Protein AF-A0A933V8R5-F1 (afdb_monomer)

Radius of gyration: 15.67 Å; Cα contacts (8 Å, |Δi|>4): 135; chains: 1; bounding box: 38×36×42 Å

Secondary structure (DSSP, 8-state):
--------EEEEEEEETTTEEEEE-SB-BTTB---HHHHHHHHHT---BTTBTT------B--TTSHHHHHHIIIIIHHHHHHHHIIIIITSTT-------HHHHHHHHHHHHHHGGG-

Solvent-accessible surface area (backbone atoms only — not comparable to full-atom values): 7195 Å² total; per-residue (Å²): 137,91,88,80,81,39,37,72,49,73,33,74,89,52,39,57,96,75,74,44,55,35,79,38,67,37,58,48,34,62,94,37,65,67,49,64,70,54,54,52,50,42,58,72,58,53,43,50,51,90,98,41,73,92,45,71,55,80,44,70,48,62,69,59,84,42,67,65,25,32,52,40,39,75,72,50,34,48,61,52,37,51,51,44,50,36,60,68,28,51,73,30,92,96,47,80,69,81,90,68,56,77,64,56,48,47,52,50,53,54,50,60,69,50,57,69,78,77,116

Foldseek 3Di:
DDDDAADWDFALVDADVNPHTDIDRLEDFLVRFDDLSSVVSRVVSQDDDVVPSLDRDGDHYYPCVPPSRVCRCVPCRVVRNVVSQCVVAVVDPPHDDDDDDPVVVVVVSVVSVCVVVVD

Mean predicted aligned error: 4.13 Å

pLDDT: mean 92.74, std 9.77, range [45.0, 98.5]

Structure (mmCIF, N/CA/C/O backbone):
data_AF-A0A933V8R5-F1
#
_entry.id   AF-A0A933V8R5-F1
#
loop_
_atom_site.group_PDB
_atom_site.id
_atom_site.type_symbol
_atom_site.label_atom_id
_atom_site.label_alt_id
_atom_site.label_comp_id
_atom_site.label_asym_id
_atom_site.label_entity_id
_atom_site.label_seq_id
_atom_site.pdbx_PDB_ins_code
_atom_site.Cartn_x
_atom_site.Cartn_y
_atom_site.Cartn_z
_atom_site.occupancy
_atom_site.B_iso_or_equiv
_atom_site.auth_seq_id
_atom_site.auth_comp_id
_atom_site.auth_asym_id
_atom_site.auth_atom_id
_atom_site.pdbx_PDB_model_num
ATOM 1 N N . MET A 1 1 ? 12.874 5.260 14.608 1.00 55.16 1 MET A N 1
ATOM 2 C CA . MET A 1 1 ? 12.251 4.434 13.555 1.00 55.16 1 MET A CA 1
ATOM 3 C C . MET A 1 1 ? 10.807 4.199 13.954 1.00 55.16 1 MET A C 1
ATOM 5 O O . MET A 1 1 ? 10.582 3.722 15.058 1.00 55.16 1 MET A O 1
ATOM 9 N N . LEU A 1 2 ? 9.855 4.593 13.112 1.00 71.19 2 LEU A N 1
ATOM 10 C CA . LEU A 1 2 ? 8.447 4.241 13.278 1.00 71.19 2 LEU A CA 1
ATOM 11 C C . LEU A 1 2 ? 8.220 2.907 12.557 1.00 71.19 2 LEU A C 1
ATOM 13 O O . LEU A 1 2 ? 8.577 2.795 11.385 1.00 71.19 2 LEU A O 1
ATOM 17 N N . LEU A 1 3 ? 7.682 1.905 13.251 1.00 80.25 3 LEU A N 1
ATOM 18 C CA . LEU A 1 3 ? 7.504 0.561 12.704 1.00 80.25 3 LEU A CA 1
ATOM 19 C C . LEU A 1 3 ? 6.010 0.228 12.636 1.00 80.25 3 LEU A C 1
ATOM 21 O O . LEU A 1 3 ? 5.415 -0.177 13.629 1.00 80.25 3 LEU A O 1
ATOM 25 N N . ILE A 1 4 ? 5.416 0.437 11.461 1.00 83.56 4 ILE A N 1
ATOM 26 C CA . ILE A 1 4 ? 4.062 -0.017 11.127 1.00 83.56 4 ILE A CA 1
ATOM 27 C C . ILE A 1 4 ? 4.208 -1.156 10.129 1.00 83.56 4 ILE A C 1
ATOM 29 O O . ILE A 1 4 ? 4.844 -0.992 9.082 1.00 83.56 4 ILE A O 1
ATOM 33 N N . GLN A 1 5 ? 3.661 -2.316 10.486 1.00 84.19 5 GLN A N 1
ATOM 34 C CA . GLN A 1 5 ? 3.706 -3.490 9.627 1.00 84.19 5 GLN A CA 1
ATOM 35 C C . GLN A 1 5 ? 2.652 -3.398 8.530 1.00 84.19 5 GLN A C 1
ATOM 37 O O . GLN A 1 5 ? 1.543 -2.920 8.754 1.00 84.19 5 GLN A O 1
ATOM 42 N N . GLY A 1 6 ? 3.042 -3.835 7.337 1.00 89.06 6 GLY A N 1
ATOM 43 C CA . GLY A 1 6 ? 2.132 -4.005 6.214 1.00 89.06 6 GLY A CA 1
ATOM 44 C C . GLY A 1 6 ? 1.494 -5.394 6.188 1.00 89.06 6 GLY A C 1
ATOM 45 O O . GLY A 1 6 ? 1.764 -6.213 7.071 1.00 89.06 6 GLY A O 1
ATOM 46 N N . PRO A 1 7 ? 0.684 -5.677 5.158 1.00 95.56 7 PRO A N 1
ATOM 47 C CA . PRO A 1 7 ? 0.175 -7.017 4.887 1.00 95.56 7 PRO A CA 1
ATOM 48 C C . PRO A 1 7 ? 1.292 -8.076 4.827 1.00 95.56 7 PRO A C 1
ATOM 50 O O . PRO A 1 7 ? 2.308 -7.893 4.150 1.00 95.56 7 PRO A O 1
ATOM 53 N N . LEU A 1 8 ? 1.075 -9.198 5.520 1.00 95.75 8 LEU A N 1
ATOM 54 C CA . LEU A 1 8 ? 1.907 -10.401 5.471 1.00 95.75 8 LEU A CA 1
ATOM 55 C C . LEU A 1 8 ? 0.995 -11.610 5.248 1.00 95.75 8 LEU A C 1
ATOM 57 O O . LEU A 1 8 ? 0.163 -11.924 6.099 1.00 95.75 8 LEU A O 1
ATOM 61 N N . ALA A 1 9 ? 1.140 -12.284 4.110 1.00 96.62 9 ALA A N 1
ATOM 62 C CA . ALA A 1 9 ? 0.251 -13.376 3.717 1.00 96.62 9 ALA A CA 1
ATOM 63 C C . ALA A 1 9 ? 0.951 -14.426 2.851 1.00 96.62 9 ALA A C 1
ATOM 65 O O . ALA A 1 9 ? 2.125 -14.311 2.507 1.00 96.62 9 ALA A O 1
ATOM 66 N N . LEU A 1 10 ? 0.208 -15.470 2.485 1.00 96.31 10 LEU A N 1
ATOM 67 C CA . LEU A 1 10 ? 0.618 -16.434 1.472 1.00 96.31 10 LEU A CA 1
ATOM 68 C C . LEU A 1 10 ? -0.031 -16.067 0.138 1.00 96.31 10 LEU A C 1
ATOM 70 O O . LEU A 1 10 ? -1.255 -16.058 0.015 1.00 96.31 10 LEU A O 1
ATOM 74 N N . ASN A 1 11 ? 0.791 -15.810 -0.872 1.00 94.94 11 ASN A N 1
ATOM 75 C CA . ASN A 1 11 ? 0.340 -15.628 -2.237 1.00 94.94 11 ASN A CA 1
ATOM 76 C C . ASN A 1 11 ? 0.216 -16.998 -2.911 1.00 94.94 11 ASN A C 1
ATOM 78 O O . ASN A 1 11 ? 1.198 -17.598 -3.336 1.00 94.94 11 ASN A O 1
ATOM 82 N N . TRP A 1 12 ? -1.012 -17.503 -3.000 1.00 93.38 12 TRP A N 1
ATOM 83 C CA . TRP A 1 12 ? -1.307 -18.766 -3.676 1.00 93.38 12 TRP A CA 1
ATOM 84 C C . TRP A 1 12 ? -1.430 -18.638 -5.193 1.00 93.38 12 TRP A C 1
ATOM 86 O O . TRP A 1 12 ? -1.534 -19.669 -5.856 1.00 93.38 12 TRP A O 1
ATOM 96 N N . ALA A 1 13 ? -1.449 -17.430 -5.750 1.00 91.19 13 ALA A N 1
ATOM 97 C CA . ALA A 1 13 ? -1.425 -17.232 -7.196 1.00 91.19 13 ALA A CA 1
ATOM 98 C C . ALA A 1 13 ? 0.002 -17.322 -7.756 1.00 91.19 13 ALA A C 1
ATOM 100 O O . ALA A 1 13 ? 0.186 -17.772 -8.883 1.00 91.19 13 ALA A O 1
ATOM 101 N N . ASP A 1 14 ? 1.010 -16.981 -6.948 1.00 87.81 14 ASP A N 1
ATOM 102 C CA . ASP A 1 14 ? 2.425 -17.185 -7.263 1.00 87.81 14 ASP A CA 1
ATOM 103 C C . ASP A 1 14 ? 2.994 -18.347 -6.440 1.00 87.81 14 ASP A C 1
ATOM 105 O O . ASP A 1 14 ? 3.173 -18.260 -5.224 1.00 87.81 14 ASP A O 1
ATOM 109 N N . ARG A 1 15 ? 3.267 -19.474 -7.106 1.00 90.25 15 ARG A N 1
ATOM 110 C CA . ARG A 1 15 ? 3.728 -20.701 -6.449 1.00 90.25 15 ARG A CA 1
ATOM 111 C C . ARG A 1 15 ? 5.107 -21.107 -6.931 1.00 90.25 15 ARG A C 1
ATOM 113 O O . ARG A 1 15 ? 5.320 -21.386 -8.112 1.00 90.25 15 ARG A O 1
ATOM 120 N N . LYS A 1 16 ? 6.024 -21.301 -5.985 1.00 84.25 16 LYS A N 1
ATOM 121 C CA . LYS A 1 16 ? 7.309 -21.944 -6.249 1.00 84.25 16 LYS A CA 1
ATOM 122 C C . LYS A 1 16 ? 7.067 -23.403 -6.644 1.00 84.25 16 LYS A C 1
ATOM 124 O O . LYS A 1 16 ? 6.389 -24.147 -5.931 1.00 84.25 16 LYS A O 1
ATOM 129 N N . PHE A 1 17 ? 7.608 -23.794 -7.798 1.00 88.94 17 PHE A N 1
ATOM 130 C CA . PHE A 1 17 ? 7.407 -25.116 -8.409 1.00 88.94 17 PHE A CA 1
ATOM 131 C C . PHE A 1 17 ? 5.926 -25.498 -8.615 1.00 88.94 17 PHE A C 1
ATOM 133 O O . PHE A 1 17 ? 5.607 -26.678 -8.714 1.00 88.94 17 PHE A O 1
ATOM 140 N N . GLY A 1 18 ? 5.009 -24.522 -8.632 1.00 89.00 18 GLY A N 1
ATOM 141 C CA . GLY A 1 18 ? 3.567 -24.763 -8.760 1.00 89.00 18 GLY A CA 1
ATOM 142 C C . GLY A 1 18 ? 2.861 -25.277 -7.496 1.00 89.00 18 GL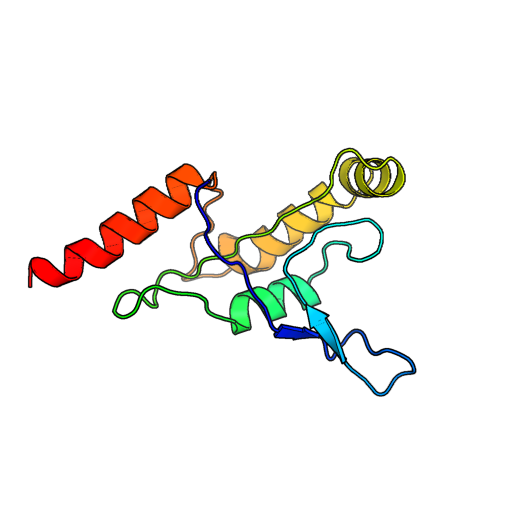Y A C 1
ATOM 143 O O . GLY A 1 18 ? 1.639 -25.414 -7.514 1.00 89.00 18 GLY A O 1
ATOM 144 N N . LEU A 1 19 ? 3.585 -25.525 -6.398 1.00 91.62 19 LEU A N 1
ATOM 145 C CA . LEU A 1 19 ? 3.043 -26.197 -5.206 1.00 91.62 19 LEU A CA 1
ATOM 146 C C . LEU A 1 19 ? 3.105 -25.349 -3.933 1.00 91.62 19 LEU A C 1
ATOM 148 O O . LEU A 1 19 ? 2.179 -25.388 -3.129 1.00 91.62 19 LEU A O 1
ATOM 152 N N . ILE A 1 20 ? 4.187 -24.596 -3.735 1.00 93.06 20 ILE A N 1
ATOM 153 C CA . ILE A 1 20 ? 4.439 -23.881 -2.479 1.00 93.06 20 ILE A CA 1
ATOM 154 C C . ILE A 1 20 ? 4.111 -22.400 -2.695 1.00 93.06 20 ILE A C 1
ATOM 156 O O . ILE A 1 20 ? 4.752 -21.790 -3.556 1.00 93.06 20 ILE A O 1
ATOM 160 N N . PRO A 1 21 ? 3.149 -21.808 -1.964 1.00 94.56 21 PRO A N 1
ATOM 161 C CA . PRO A 1 21 ? 2.820 -20.396 -2.126 1.00 94.56 21 PRO A CA 1
ATOM 162 C C . PRO A 1 21 ? 4.016 -19.529 -1.745 1.00 94.56 21 PRO A C 1
ATOM 164 O O . PRO A 1 21 ? 4.773 -19.859 -0.825 1.00 94.56 21 PRO A O 1
ATOM 167 N N . ARG A 1 22 ? 4.189 -18.406 -2.438 1.00 93.38 22 ARG A N 1
ATOM 168 C CA . ARG A 1 22 ? 5.159 -17.402 -2.004 1.00 93.38 22 ARG A CA 1
ATOM 169 C C . ARG A 1 22 ? 4.645 -16.645 -0.791 1.00 93.38 22 ARG A C 1
ATOM 171 O O . ARG A 1 22 ? 3.443 -16.543 -0.564 1.00 93.38 22 ARG A O 1
ATOM 178 N N . ILE A 1 23 ? 5.573 -16.100 -0.018 1.00 94.88 23 ILE A N 1
ATOM 179 C CA . ILE A 1 23 ? 5.242 -15.160 1.049 1.00 94.88 23 ILE A CA 1
ATOM 180 C C . ILE A 1 23 ? 5.042 -13.789 0.404 1.00 94.88 23 ILE A C 1
ATOM 182 O O . ILE A 1 23 ? 5.923 -13.297 -0.295 1.00 94.88 23 ILE A O 1
ATOM 186 N N . GLU A 1 24 ? 3.882 -13.195 0.643 1.00 96.06 24 GLU A N 1
ATOM 187 C CA . GLU A 1 24 ? 3.578 -11.801 0.343 1.00 96.06 24 GLU A CA 1
ATOM 188 C C . GLU A 1 24 ? 4.008 -10.948 1.538 1.00 96.06 24 GLU A C 1
ATOM 190 O O . GLU A 1 24 ? 3.446 -11.099 2.619 1.00 96.06 24 GLU A O 1
ATOM 195 N N . SER A 1 25 ? 5.002 -10.078 1.352 1.00 94.75 25 SER A N 1
ATOM 196 C CA . SER A 1 25 ? 5.584 -9.221 2.399 1.00 94.75 25 SER A CA 1
ATOM 197 C C . SER A 1 25 ? 5.278 -7.729 2.215 1.00 94.75 25 SER A C 1
ATOM 199 O O . SER A 1 25 ? 5.809 -6.899 2.952 1.00 94.75 25 SER A O 1
ATOM 201 N N . SER A 1 26 ? 4.455 -7.359 1.229 1.00 94.81 26 SER A N 1
ATOM 202 C CA . SER A 1 26 ? 4.187 -5.971 0.826 1.00 94.81 26 SER A CA 1
ATOM 203 C C . SER A 1 26 ? 5.426 -5.209 0.334 1.00 94.81 26 SER A C 1
ATOM 205 O O . SER A 1 26 ? 5.490 -3.978 0.411 1.00 94.81 26 SER A O 1
ATOM 207 N N . GLU A 1 27 ? 6.435 -5.933 -0.148 1.00 95.50 27 GLU A N 1
ATOM 208 C CA . GLU A 1 27 ? 7.566 -5.371 -0.887 1.00 95.50 27 GLU A CA 1
ATOM 209 C C . GLU A 1 27 ? 7.168 -5.109 -2.346 1.00 95.50 27 GLU A C 1
ATOM 211 O O . GLU A 1 27 ? 6.566 -5.959 -2.996 1.00 95.50 27 GLU A O 1
ATOM 216 N N . ILE A 1 28 ? 7.518 -3.951 -2.889 1.00 96.12 28 ILE A N 1
ATOM 217 C CA . ILE A 1 28 ? 7.406 -3.651 -4.314 1.00 96.12 28 ILE A CA 1
ATOM 218 C C . ILE A 1 28 ? 8.821 -3.567 -4.877 1.00 96.12 28 ILE A C 1
ATOM 220 O O . ILE A 1 28 ? 9.555 -2.622 -4.591 1.00 96.12 28 ILE A O 1
ATOM 224 N N . SER A 1 29 ? 9.207 -4.563 -5.664 1.00 96.00 29 SER A N 1
ATOM 225 C CA . SER A 1 29 ? 10.537 -4.685 -6.270 1.00 96.00 29 SER A CA 1
ATOM 226 C C . SER A 1 29 ? 10.436 -5.359 -7.634 1.00 96.00 29 SER A C 1
ATOM 228 O O . SER A 1 29 ? 9.367 -5.845 -8.004 1.00 96.00 29 SER A O 1
ATOM 230 N N . ALA A 1 30 ? 11.521 -5.392 -8.408 1.00 95.19 30 ALA A N 1
ATOM 231 C CA . ALA A 1 30 ? 11.513 -6.015 -9.737 1.00 95.19 30 ALA A CA 1
ATOM 232 C C . ALA A 1 30 ? 11.039 -7.483 -9.722 1.00 95.19 30 ALA A C 1
ATOM 234 O O . ALA A 1 30 ? 10.382 -7.929 -10.661 1.00 95.19 30 ALA A O 1
ATOM 235 N N . ASP A 1 31 ? 11.337 -8.219 -8.649 1.00 92.38 31 ASP A N 1
ATOM 236 C CA . ASP A 1 31 ? 10.952 -9.625 -8.491 1.00 92.38 31 ASP A CA 1
ATOM 237 C C . ASP A 1 31 ? 9.575 -9.793 -7.805 1.00 92.38 31 ASP A C 1
ATOM 239 O O . ASP A 1 31 ? 9.020 -10.892 -7.772 1.00 92.38 31 ASP A O 1
ATOM 243 N N . ALA A 1 32 ? 9.005 -8.698 -7.292 1.00 94.25 32 ALA A N 1
ATOM 244 C CA . ALA A 1 32 ? 7.665 -8.611 -6.719 1.00 94.25 32 ALA A CA 1
ATOM 245 C C . ALA A 1 32 ? 6.957 -7.342 -7.240 1.00 94.25 32 ALA A C 1
ATOM 247 O O . ALA A 1 32 ? 6.764 -6.379 -6.483 1.00 94.25 32 ALA A O 1
ATOM 248 N N . PRO A 1 33 ? 6.578 -7.297 -8.533 1.00 95.62 33 PRO A N 1
ATOM 249 C CA . PRO A 1 33 ? 5.922 -6.132 -9.111 1.00 95.62 33 PRO A CA 1
ATOM 250 C C . PRO A 1 33 ? 4.485 -5.975 -8.579 1.00 95.62 33 PRO A C 1
ATOM 252 O O . PRO A 1 33 ? 3.899 -6.931 -8.053 1.00 95.62 33 PRO A O 1
ATOM 255 N N . PRO A 1 34 ? 3.882 -4.782 -8.703 1.00 96.62 34 PRO A N 1
ATOM 256 C CA . PRO A 1 34 ? 2.468 -4.573 -8.402 1.00 96.62 34 PRO A CA 1
ATOM 257 C C . PRO A 1 34 ? 1.563 -5.418 -9.305 1.00 96.62 34 PRO A C 1
ATOM 259 O O . PRO A 1 34 ? 1.851 -5.597 -10.491 1.00 96.62 34 PRO A O 1
ATOM 262 N N . SER A 1 35 ? 0.452 -5.915 -8.763 1.00 96.44 35 SER A N 1
ATOM 263 C CA . SER A 1 35 ? -0.595 -6.589 -9.538 1.00 96.44 35 SER A CA 1
ATOM 264 C C . SER A 1 35 ? -1.936 -6.575 -8.805 1.00 96.44 35 SER A C 1
ATOM 266 O O . SER A 1 35 ? -1.975 -6.455 -7.579 1.00 96.44 35 SER A O 1
ATOM 268 N N . GLU A 1 36 ? -3.026 -6.762 -9.554 1.00 97.00 36 GLU A N 1
ATOM 269 C CA . GLU A 1 36 ? -4.389 -6.922 -9.019 1.00 97.00 36 GLU A CA 1
ATOM 270 C C . GLU A 1 36 ? -4.457 -7.997 -7.936 1.00 97.00 36 GLU A C 1
ATOM 272 O O . GLU A 1 36 ? -4.940 -7.747 -6.837 1.00 97.00 36 GLU A O 1
ATOM 277 N N . THR A 1 37 ? -3.863 -9.164 -8.191 1.00 96.62 37 THR A N 1
ATOM 278 C CA . THR A 1 37 ? -3.869 -10.270 -7.230 1.00 96.62 37 THR A CA 1
ATOM 279 C C . THR A 1 37 ? -3.200 -9.912 -5.906 1.00 96.62 37 THR A C 1
ATOM 281 O O . THR A 1 37 ? -3.640 -10.364 -4.852 1.00 96.62 37 THR A O 1
ATOM 284 N N . ARG A 1 38 ? -2.134 -9.105 -5.932 1.00 97.19 38 ARG A N 1
ATOM 285 C CA . ARG A 1 38 ? -1.467 -8.669 -4.701 1.00 97.19 38 ARG A CA 1
ATOM 286 C C . ARG A 1 38 ? -2.314 -7.659 -3.943 1.00 97.19 38 ARG A C 1
ATOM 288 O O . ARG A 1 38 ? -2.440 -7.791 -2.732 1.00 97.19 38 ARG A O 1
ATOM 295 N N . VAL A 1 39 ? -2.951 -6.722 -4.645 1.00 97.56 39 VAL A N 1
ATOM 296 C CA . VAL A 1 39 ? -3.898 -5.776 -4.036 1.00 97.56 39 VAL A CA 1
ATOM 297 C C . VAL A 1 39 ? -5.081 -6.507 -3.395 1.00 97.56 39 VAL A C 1
ATOM 299 O O . VAL A 1 39 ? -5.452 -6.175 -2.271 1.00 97.56 39 VAL A O 1
ATOM 302 N N . ASP A 1 40 ? -5.609 -7.551 -4.037 1.00 97.06 40 ASP A N 1
ATOM 303 C CA . ASP A 1 40 ? -6.649 -8.403 -3.451 1.00 97.06 40 ASP A CA 1
ATOM 304 C C . ASP A 1 40 ? -6.160 -9.100 -2.172 1.00 97.06 40 ASP A C 1
ATOM 306 O O . ASP A 1 40 ? -6.883 -9.168 -1.178 1.00 97.06 40 ASP A O 1
ATOM 310 N N . ILE A 1 41 ? -4.925 -9.613 -2.162 1.00 97.62 41 ILE A N 1
ATOM 311 C CA . ILE A 1 41 ? -4.325 -10.197 -0.953 1.00 97.62 41 ILE A CA 1
ATOM 312 C C . ILE A 1 41 ? -4.213 -9.138 0.151 1.00 97.62 41 ILE A C 1
ATOM 314 O O . ILE A 1 41 ? -4.569 -9.418 1.294 1.00 97.62 41 ILE A O 1
ATOM 318 N N . TRP A 1 42 ? -3.762 -7.925 -0.179 1.00 97.69 42 TRP A N 1
ATOM 319 C CA . TRP A 1 42 ? -3.616 -6.833 0.783 1.00 97.69 42 TRP A CA 1
AT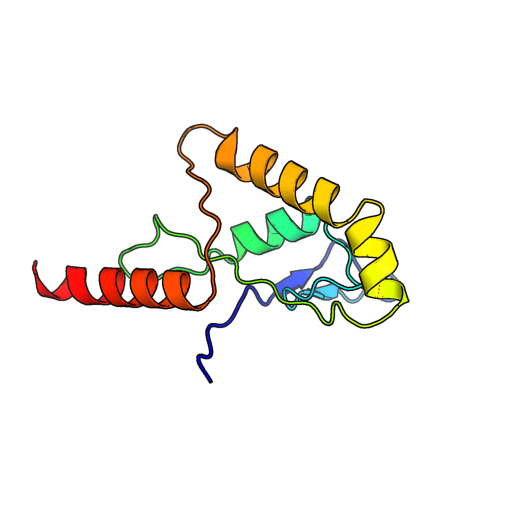OM 320 C C . TRP A 1 42 ? -4.956 -6.400 1.390 1.00 97.69 42 TRP A C 1
ATOM 322 O O . TRP A 1 42 ? -5.014 -6.179 2.598 1.00 97.69 42 TRP A O 1
ATOM 332 N N . GLU A 1 43 ? -6.033 -6.328 0.597 1.00 96.38 43 GLU A N 1
ATOM 333 C CA . GLU A 1 43 ? -7.387 -6.081 1.119 1.00 96.38 43 GLU A CA 1
ATOM 334 C C . GLU A 1 43 ? -7.835 -7.213 2.047 1.00 96.38 43 GLU A C 1
ATOM 336 O O . GLU A 1 43 ? -8.313 -6.953 3.147 1.00 96.38 43 GLU A O 1
ATOM 341 N N . ASN A 1 44 ? -7.640 -8.468 1.633 1.00 96.44 44 ASN A N 1
ATOM 342 C CA . ASN A 1 44 ? -8.073 -9.638 2.400 1.00 96.44 44 ASN A CA 1
ATOM 343 C C . ASN A 1 44 ? -7.305 -9.820 3.716 1.00 96.44 44 ASN A C 1
ATOM 345 O O . ASN A 1 44 ? -7.828 -10.434 4.644 1.00 96.44 44 ASN A O 1
ATOM 349 N N . CYS A 1 45 ? -6.083 -9.289 3.826 1.00 96.12 45 CYS A N 1
ATOM 350 C CA . CYS A 1 45 ? -5.391 -9.199 5.110 1.00 96.12 45 CYS A CA 1
ATOM 351 C C . CYS A 1 45 ? -6.143 -8.319 6.116 1.00 96.12 45 CYS A C 1
ATOM 353 O O . CYS A 1 45 ? -5.966 -8.527 7.314 1.00 96.12 45 CYS A O 1
ATOM 355 N N . ALA A 1 46 ? -6.933 -7.350 5.634 1.00 95.19 46 ALA A N 1
ATOM 356 C CA . ALA A 1 46 ? -7.794 -6.473 6.423 1.00 95.19 46 ALA A CA 1
ATOM 357 C C . ALA A 1 46 ? -7.101 -5.911 7.677 1.00 95.19 46 ALA A C 1
ATOM 359 O O . ALA A 1 46 ? -7.669 -5.903 8.766 1.00 95.19 46 ALA A O 1
ATOM 360 N N . VAL A 1 47 ? -5.842 -5.473 7.534 1.00 95.50 47 VAL A N 1
ATOM 361 C CA . VAL A 1 47 ? -5.066 -4.930 8.656 1.00 95.50 47 VAL A CA 1
ATOM 362 C C . VAL A 1 47 ? -5.756 -3.661 9.148 1.00 95.50 47 VAL A C 1
ATOM 364 O O . VAL A 1 47 ? -5.784 -2.658 8.438 1.00 95.50 47 VAL A O 1
ATOM 367 N N . SER A 1 48 ? -6.302 -3.705 10.357 1.00 95.06 48 SER A N 1
ATOM 368 C CA . SER A 1 48 ? -7.101 -2.632 10.943 1.00 95.06 48 SER A CA 1
ATOM 369 C C . SER A 1 48 ? -6.743 -2.403 12.413 1.00 95.06 48 SER A C 1
ATOM 371 O O . SER A 1 48 ? -5.988 -3.161 13.031 1.00 95.06 48 SER A O 1
ATOM 373 N N . VAL A 1 49 ? -7.274 -1.317 12.972 1.00 94.25 49 VAL A N 1
ATOM 374 C CA . VAL A 1 49 ? -7.302 -1.101 14.421 1.00 94.25 49 VAL A CA 1
ATOM 375 C C . VAL A 1 49 ? -8.581 -1.745 14.951 1.00 94.25 49 VAL A C 1
ATOM 377 O O . VAL A 1 49 ? -9.646 -1.539 14.375 1.00 94.25 49 VAL A O 1
ATOM 380 N N . ILE A 1 50 ? -8.473 -2.514 16.036 1.00 93.06 50 ILE A N 1
ATOM 381 C CA . ILE A 1 50 ? -9.632 -3.123 16.707 1.00 93.06 50 ILE A CA 1
ATOM 382 C C . ILE A 1 50 ? -10.636 -2.018 17.072 1.00 93.06 50 ILE A C 1
ATOM 384 O O . ILE A 1 50 ? -10.227 -0.990 17.607 1.00 93.06 50 ILE A O 1
ATOM 388 N N . GLY A 1 51 ? -11.913 -2.221 16.740 1.00 94.69 51 GLY A N 1
ATOM 389 C CA . GLY A 1 51 ? -12.987 -1.242 16.943 1.00 94.69 51 GLY A CA 1
ATOM 390 C C . GLY A 1 51 ? -13.103 -0.170 15.848 1.00 94.69 51 GLY A C 1
ATOM 391 O O . GLY A 1 51 ? -13.991 0.679 15.921 1.00 94.69 51 GLY A O 1
ATOM 392 N N . ALA A 1 52 ? -12.224 -0.193 14.842 1.00 95.88 52 ALA A N 1
ATOM 393 C CA . ALA A 1 52 ? -12.235 0.687 13.672 1.00 95.88 52 ALA A CA 1
ATOM 394 C C . ALA A 1 52 ? -11.953 -0.110 12.383 1.00 95.88 52 ALA A C 1
ATOM 396 O O . ALA A 1 52 ? -11.108 0.257 11.561 1.00 95.88 52 ALA A O 1
ATOM 397 N N . GLU A 1 53 ? -12.626 -1.254 12.226 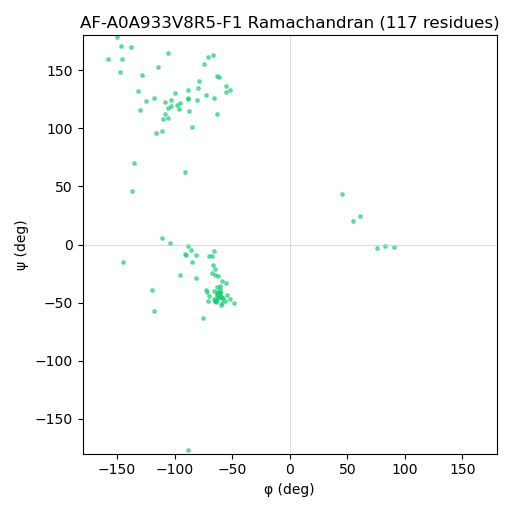1.00 95.19 53 GLU A N 1
ATOM 398 C CA . GLU A 1 53 ? -12.458 -2.182 11.102 1.00 95.19 53 GLU A CA 1
ATOM 399 C C . GLU A 1 53 ? -12.943 -1.620 9.754 1.00 95.19 53 GLU A C 1
ATOM 401 O O . GLU A 1 53 ? -12.646 -2.188 8.705 1.00 95.19 53 GLU A O 1
ATOM 406 N N . ASP A 1 54 ? -13.638 -0.483 9.763 1.00 95.44 54 ASP A N 1
ATOM 407 C CA . ASP A 1 54 ? -13.955 0.309 8.574 1.00 95.44 54 ASP A CA 1
ATOM 408 C C . ASP A 1 54 ? -12.718 1.005 7.967 1.00 95.44 54 ASP A C 1
ATOM 410 O O . ASP A 1 54 ? -12.767 1.495 6.837 1.00 95.44 54 ASP A O 1
ATOM 414 N N . HIS A 1 55 ? -11.581 0.996 8.673 1.00 96.38 55 HIS A N 1
ATOM 415 C CA . HIS A 1 55 ? -10.282 1.452 8.188 1.00 96.38 55 HIS A CA 1
ATOM 416 C C . HIS A 1 55 ? -9.314 0.284 7.933 1.00 96.38 55 HIS A C 1
ATOM 418 O O . HIS A 1 55 ? -8.792 -0.329 8.865 1.00 96.38 55 HIS A O 1
ATOM 424 N N . ILE A 1 56 ? -8.986 0.044 6.658 1.00 96.31 56 ILE A N 1
ATOM 425 C CA . ILE A 1 56 ? -7.955 -0.921 6.241 1.00 96.31 56 ILE A CA 1
ATOM 426 C C . ILE A 1 56 ? -6.649 -0.182 5.926 1.00 96.31 56 ILE A C 1
ATOM 428 O O . ILE A 1 56 ? -6.627 0.776 5.151 1.00 96.31 56 ILE A O 1
ATOM 432 N N . PHE A 1 57 ? -5.540 -0.652 6.495 1.00 96.69 57 PHE A N 1
ATOM 433 C CA . PHE A 1 57 ? -4.204 -0.101 6.299 1.00 96.69 57 PHE A CA 1
ATOM 434 C C . PHE A 1 57 ? -3.362 -0.997 5.389 1.00 96.69 57 PHE A C 1
ATOM 436 O O . PHE A 1 57 ? -3.012 -2.123 5.736 1.00 96.69 57 PHE A O 1
ATOM 443 N N . ILE A 1 58 ? -2.959 -0.464 4.235 1.00 97.12 58 ILE A N 1
ATOM 444 C CA . ILE A 1 58 ? -2.047 -1.135 3.303 1.00 97.12 58 ILE A CA 1
ATOM 445 C C . ILE A 1 58 ? -0.721 -0.379 3.307 1.00 97.12 58 ILE A C 1
ATOM 447 O O . ILE A 1 58 ? -0.561 0.639 2.635 1.00 97.12 58 ILE A O 1
ATOM 451 N N . LYS A 1 59 ? 0.247 -0.870 4.086 1.00 95.94 59 LYS A N 1
ATOM 452 C CA . LYS A 1 59 ? 1.616 -0.348 4.067 1.00 95.94 59 LYS A CA 1
ATOM 453 C C . LYS A 1 59 ? 2.475 -1.208 3.149 1.00 95.94 59 LYS A C 1
ATOM 455 O O . LYS A 1 59 ? 2.738 -2.368 3.448 1.00 95.94 59 LYS A O 1
ATOM 460 N N . VAL A 1 60 ? 2.986 -0.605 2.083 1.00 95.50 60 VAL A N 1
ATOM 461 C CA . VAL A 1 60 ? 3.984 -1.207 1.188 1.00 95.50 60 VAL A CA 1
ATOM 462 C C . VAL A 1 60 ? 5.368 -0.596 1.417 1.00 95.50 60 VAL A C 1
ATOM 464 O O . VAL A 1 60 ? 5.514 0.422 2.098 1.00 95.50 60 VAL A O 1
ATOM 467 N N . HIS A 1 61 ? 6.414 -1.240 0.909 1.00 94.44 61 HIS A N 1
ATOM 468 C CA . HIS A 1 61 ? 7.783 -0.716 0.924 1.00 94.44 61 HIS A CA 1
ATOM 469 C C . HIS A 1 61 ? 8.551 -1.140 -0.318 1.00 94.44 61 HIS A C 1
ATOM 471 O O . HIS A 1 61 ? 8.178 -2.101 -0.973 1.00 94.44 61 HIS A O 1
ATOM 477 N N . THR A 1 62 ? 9.628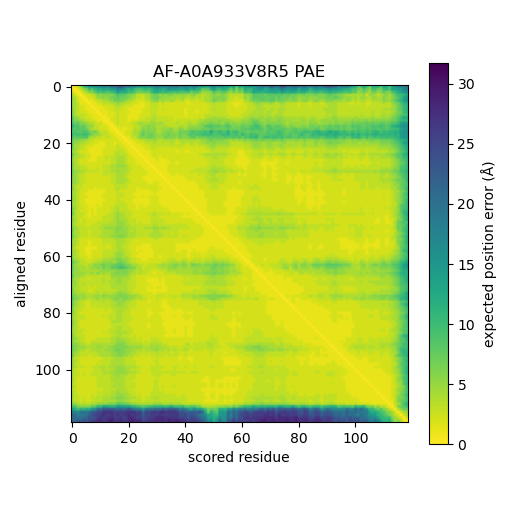 -0.430 -0.639 1.00 94.62 62 THR A N 1
ATOM 478 C CA . THR A 1 62 ? 10.464 -0.732 -1.800 1.00 94.62 62 THR A CA 1
ATOM 479 C C . THR A 1 62 ? 11.92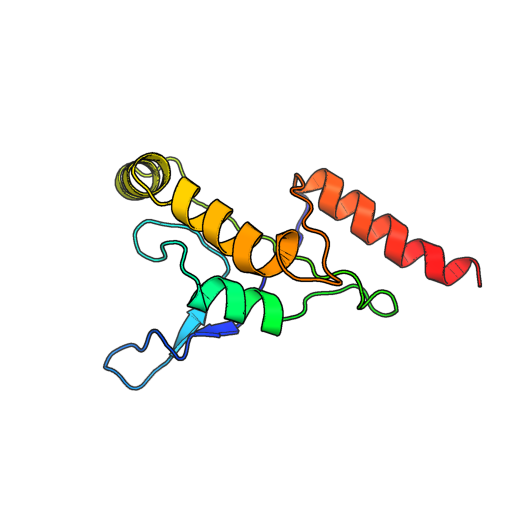2 -0.379 -1.528 1.00 94.62 62 THR A C 1
ATOM 481 O O . THR A 1 62 ? 12.212 0.591 -0.820 1.00 94.62 62 THR A O 1
ATOM 484 N N . HIS A 1 63 ? 12.835 -1.138 -2.129 1.00 92.44 63 HIS A N 1
ATOM 485 C CA . HIS A 1 63 ? 14.240 -0.772 -2.297 1.00 92.44 63 HIS A CA 1
ATOM 486 C C . HIS A 1 63 ? 14.432 -0.031 -3.631 1.00 92.44 63 HIS A C 1
ATOM 488 O O . HIS A 1 63 ? 15.144 -0.481 -4.522 1.00 92.44 63 HIS A O 1
ATOM 494 N N . GLY A 1 64 ? 13.783 1.128 -3.771 1.00 88.50 64 GLY A N 1
ATOM 495 C CA . GLY A 1 64 ? 13.629 1.828 -5.055 1.00 88.50 64 GLY A CA 1
ATOM 496 C C . GLY A 1 64 ? 14.909 2.368 -5.708 1.00 88.50 64 GLY A C 1
ATOM 497 O O . GLY A 1 64 ? 14.838 2.886 -6.814 1.00 88.50 64 GLY A O 1
ATOM 498 N N . ALA A 1 65 ? 16.064 2.275 -5.042 1.00 92.62 65 ALA A N 1
ATOM 499 C CA . ALA A 1 65 ? 17.355 2.705 -5.585 1.00 92.62 65 ALA A CA 1
ATOM 500 C C . ALA A 1 65 ? 18.108 1.592 -6.336 1.00 92.62 65 ALA A C 1
ATOM 502 O O . ALA A 1 65 ? 19.143 1.862 -6.932 1.00 92.62 65 ALA A O 1
ATOM 503 N N . GLU A 1 66 ? 17.628 0.347 -6.290 1.00 96.06 66 GLU A N 1
ATOM 504 C CA . GLU A 1 66 ? 18.181 -0.734 -7.104 1.00 96.06 66 GLU A CA 1
ATOM 505 C C . GLU A 1 66 ? 17.764 -0.544 -8.568 1.00 96.06 66 GLU A C 1
ATOM 507 O O . GLU A 1 66 ? 16.571 -0.427 -8.845 1.00 96.06 66 GLU A O 1
ATOM 512 N N . ASP A 1 67 ? 18.721 -0.568 -9.499 1.00 96.38 67 ASP A N 1
ATOM 513 C CA . ASP A 1 67 ? 18.502 -0.257 -10.920 1.00 96.38 67 ASP A CA 1
ATOM 514 C C . ASP A 1 67 ? 17.302 -0.996 -11.528 1.00 96.38 67 ASP A C 1
ATOM 516 O O . ASP A 1 67 ? 16.413 -0.361 -12.090 1.00 96.38 67 ASP A O 1
ATOM 520 N N . ARG A 1 68 ? 17.217 -2.323 -11.346 1.00 96.88 68 ARG A N 1
ATOM 521 C CA . ARG A 1 68 ? 16.105 -3.136 -11.876 1.00 96.88 68 ARG A CA 1
ATOM 522 C C . ARG A 1 68 ? 14.756 -2.731 -11.283 1.00 96.88 68 ARG A C 1
ATOM 524 O O . ARG A 1 68 ? 13.749 -2.697 -11.987 1.00 96.88 68 ARG A O 1
ATOM 531 N N . THR A 1 69 ? 14.722 -2.458 -9.980 1.00 96.75 69 THR A N 1
ATOM 532 C CA . THR A 1 69 ? 13.501 -2.049 -9.279 1.00 96.75 69 THR A CA 1
ATOM 533 C C . THR A 1 69 ? 13.086 -0.643 -9.705 1.00 96.75 69 THR A C 1
ATOM 535 O O . THR A 1 69 ? 11.916 -0.426 -10.003 1.00 96.75 69 THR A O 1
ATOM 538 N N . SER A 1 70 ? 14.036 0.287 -9.793 1.00 97.06 70 SER A N 1
ATOM 539 C CA . SER A 1 70 ? 13.815 1.647 -10.285 1.00 97.06 70 SER A CA 1
ATOM 540 C C . SER A 1 70 ? 13.266 1.631 -11.714 1.00 97.06 70 SER A C 1
ATOM 542 O O . SER A 1 70 ? 12.212 2.207 -11.977 1.00 97.06 70 SER A O 1
ATOM 544 N N . GLU A 1 71 ? 13.906 0.889 -12.622 1.00 97.38 71 GLU A N 1
ATOM 545 C CA . GLU A 1 71 ? 13.461 0.742 -14.011 1.00 97.38 71 GLU A CA 1
ATOM 546 C C . GLU A 1 71 ? 12.035 0.175 -14.097 1.00 97.38 71 GLU A C 1
ATOM 548 O O . GLU A 1 71 ? 11.192 0.732 -14.800 1.00 97.38 71 GLU A O 1
ATOM 553 N N . MET A 1 72 ? 11.720 -0.881 -13.337 1.00 97.06 72 MET A N 1
ATOM 554 C CA . MET A 1 72 ? 10.366 -1.447 -13.281 1.00 97.06 72 MET A CA 1
ATOM 555 C C . MET A 1 72 ? 9.338 -0.438 -12.751 1.00 97.06 72 MET A C 1
ATOM 557 O O . MET A 1 72 ? 8.257 -0.301 -13.322 1.00 97.06 72 MET A O 1
ATOM 561 N N . LEU A 1 73 ? 9.670 0.291 -11.682 1.00 96.69 73 LEU A N 1
ATOM 562 C CA . LEU A 1 73 ? 8.772 1.268 -11.070 1.00 96.69 73 LEU A CA 1
ATOM 563 C C . LEU A 1 73 ? 8.452 2.423 -12.026 1.00 96.69 73 LEU A C 1
ATOM 565 O O . LEU A 1 73 ? 7.280 2.763 -12.183 1.00 96.69 73 LEU A O 1
ATOM 569 N N . PHE A 1 74 ? 9.469 3.007 -12.667 1.00 96.50 74 PHE A N 1
ATOM 570 C CA . PHE A 1 74 ? 9.316 4.198 -13.512 1.00 96.50 74 PHE A CA 1
ATOM 571 C C . PHE A 1 74 ? 8.891 3.910 -14.956 1.00 96.50 74 PHE A C 1
ATOM 573 O O . PHE A 1 74 ? 8.463 4.840 -15.637 1.00 96.50 74 PHE A O 1
ATOM 580 N N . SER A 1 75 ? 8.990 2.665 -15.428 1.00 96.12 75 SER A N 1
ATOM 581 C CA . SER A 1 75 ? 8.448 2.275 -16.737 1.00 96.12 75 SER A CA 1
ATOM 582 C C . SER A 1 75 ? 6.925 2.142 -16.693 1.00 96.12 75 SER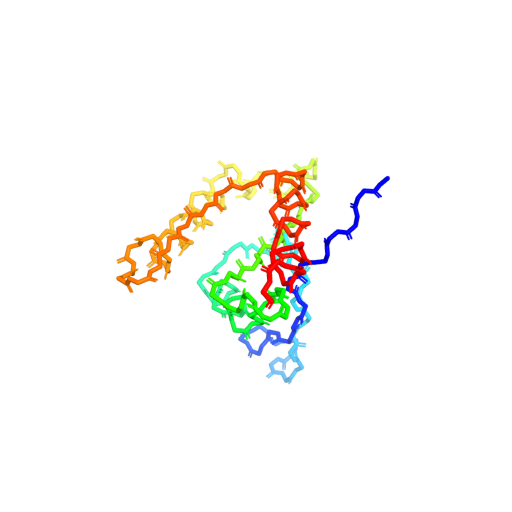 A C 1
ATOM 584 O O . SER A 1 75 ? 6.228 2.900 -17.358 1.00 96.12 75 SER A O 1
ATOM 586 N N . GLU A 1 76 ? 6.406 1.210 -15.891 1.00 95.75 76 GLU A N 1
ATOM 587 C CA . GLU A 1 76 ? 4.960 0.938 -15.789 1.00 95.75 76 GLU A CA 1
ATOM 588 C C . GLU A 1 76 ? 4.505 0.545 -14.375 1.00 95.75 76 GLU A C 1
ATOM 590 O O . GLU A 1 76 ? 3.310 0.552 -14.080 1.00 95.75 76 GLU A O 1
ATOM 595 N N . GLY A 1 77 ? 5.426 0.186 -13.474 1.00 96.81 77 GLY A N 1
ATOM 596 C CA . GLY A 1 77 ? 5.086 -0.373 -12.165 1.00 96.81 77 GLY A CA 1
ATOM 597 C C . GLY A 1 77 ? 4.247 0.571 -11.309 1.00 96.81 77 GLY A C 1
ATOM 598 O O . GLY A 1 77 ? 3.256 0.154 -10.710 1.00 96.81 77 GLY A O 1
ATOM 599 N N . PHE A 1 78 ? 4.617 1.848 -11.279 1.00 96.56 78 PHE A N 1
ATOM 600 C CA . PHE A 1 78 ? 3.886 2.879 -10.555 1.00 96.56 78 PHE A CA 1
ATOM 601 C C . PHE A 1 78 ? 2.478 3.117 -11.112 1.00 96.56 78 PHE A C 1
ATOM 603 O O . PHE A 1 78 ? 1.509 3.087 -10.353 1.00 96.56 78 PHE A O 1
ATOM 610 N N . ASP A 1 79 ? 2.356 3.287 -12.429 1.00 97.94 79 ASP A N 1
ATOM 611 C CA . ASP A 1 79 ? 1.066 3.483 -13.097 1.00 97.94 79 ASP A CA 1
ATOM 612 C C . ASP A 1 79 ? 0.132 2.286 -12.869 1.00 97.94 79 ASP A C 1
ATOM 614 O O . ASP A 1 79 ? -1.016 2.450 -12.445 1.00 97.94 79 ASP A O 1
ATOM 618 N N . ARG A 1 80 ? 0.661 1.063 -13.012 1.00 97.88 80 ARG A N 1
ATOM 619 C CA . ARG A 1 80 ? -0.069 -0.168 -12.695 1.00 97.88 80 ARG A CA 1
ATOM 620 C C . ARG A 1 80 ? -0.516 -0.197 -11.236 1.00 97.88 80 ARG A C 1
ATOM 622 O O . ARG A 1 80 ? -1.663 -0.558 -10.975 1.00 97.88 80 ARG A O 1
ATOM 629 N N . LEU A 1 81 ? 0.357 0.141 -10.285 1.00 97.69 81 LEU A N 1
ATOM 630 C CA . LEU A 1 81 ? 0.020 0.136 -8.858 1.00 97.69 81 LEU A CA 1
ATOM 631 C C . LEU A 1 81 ? -1.140 1.085 -8.556 1.00 97.69 81 LEU A C 1
ATOM 633 O O . LEU A 1 81 ? -2.116 0.669 -7.930 1.00 97.69 81 LEU A O 1
ATOM 637 N N . TRP A 1 82 ? -1.032 2.342 -8.989 1.00 97.81 82 TRP A N 1
ATOM 638 C CA . TRP A 1 82 ? -2.056 3.352 -8.732 1.00 97.81 82 TRP A CA 1
ATOM 639 C C . TRP A 1 82 ? -3.370 2.995 -9.410 1.00 97.81 82 TRP A C 1
ATOM 641 O O . TRP A 1 82 ? -4.380 2.905 -8.718 1.00 97.81 82 TRP A O 1
ATOM 651 N N . THR A 1 83 ? -3.342 2.653 -10.699 1.00 98.25 83 THR A N 1
ATOM 652 C CA . THR A 1 83 ? -4.533 2.218 -11.442 1.00 98.25 83 THR A CA 1
ATOM 653 C C . THR A 1 83 ? -5.233 1.046 -10.753 1.00 98.25 83 THR A C 1
ATOM 655 O O . THR A 1 83 ? -6.451 1.053 -10.589 1.00 98.25 83 THR A O 1
ATOM 658 N N . THR A 1 84 ? -4.469 0.055 -10.280 1.00 98.06 84 THR A N 1
ATOM 659 C CA . THR A 1 84 ? -5.027 -1.116 -9.588 1.00 98.06 84 THR A CA 1
ATOM 660 C C . THR A 1 84 ? -5.687 -0.737 -8.259 1.00 98.06 84 THR A C 1
ATOM 662 O O . THR A 1 84 ? -6.798 -1.180 -7.971 1.00 98.06 84 THR A O 1
ATOM 665 N N . LEU A 1 85 ? -5.020 0.078 -7.433 1.00 98.25 85 LEU A N 1
ATOM 666 C CA . LEU A 1 85 ? -5.560 0.526 -6.143 1.00 98.25 85 LEU A CA 1
ATOM 667 C C . LEU A 1 85 ? -6.822 1.372 -6.329 1.00 98.25 85 LEU A C 1
ATOM 669 O O . LEU A 1 85 ? -7.802 1.215 -5.602 1.00 98.25 85 LEU A O 1
ATOM 673 N N . GLU A 1 86 ? -6.801 2.264 -7.308 1.00 98.50 86 GLU A N 1
ATOM 674 C CA . GLU A 1 86 ? -7.918 3.138 -7.623 1.00 98.50 86 GLU A CA 1
ATOM 675 C C . GLU A 1 86 ? -9.135 2.354 -8.114 1.00 98.50 86 GLU A C 1
ATOM 677 O O . GLU A 1 86 ? -10.219 2.514 -7.553 1.00 98.50 86 GLU A O 1
ATOM 682 N N . ALA A 1 87 ? -8.944 1.438 -9.066 1.00 98.19 87 ALA A N 1
ATOM 683 C CA . ALA A 1 87 ? -10.011 0.572 -9.551 1.00 98.19 87 ALA A CA 1
ATOM 684 C C . ALA A 1 87 ? -10.593 -0.299 -8.426 1.00 98.19 87 ALA A C 1
ATOM 686 O O . ALA A 1 87 ? -11.804 -0.520 -8.363 1.00 98.19 87 ALA A O 1
ATOM 687 N N . ARG A 1 88 ? -9.739 -0.783 -7.511 1.00 97.44 88 ARG A N 1
ATOM 688 C CA . ARG A 1 88 ? -10.171 -1.643 -6.404 1.00 97.44 88 ARG A CA 1
ATOM 689 C C . ARG A 1 88 ? -10.939 -0.891 -5.317 1.00 97.44 88 ARG A C 1
ATOM 691 O O . ARG A 1 88 ? -11.899 -1.439 -4.773 1.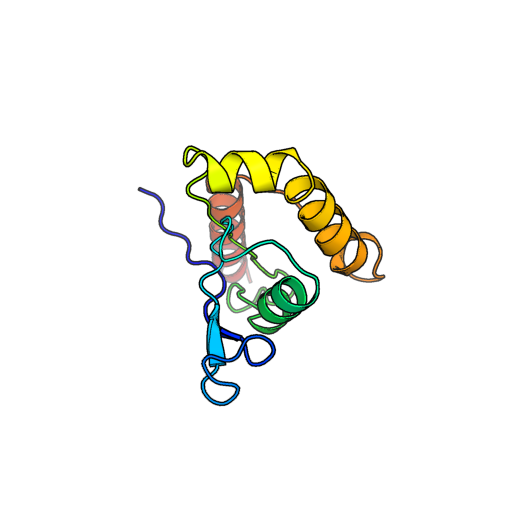00 97.44 88 ARG A O 1
ATOM 698 N N . PHE A 1 89 ? -10.508 0.327 -4.989 1.00 97.81 89 PHE A N 1
ATOM 699 C CA . PHE A 1 89 ? -11.003 1.070 -3.829 1.00 97.81 89 PHE A CA 1
ATOM 700 C C . PHE A 1 89 ? -11.700 2.377 -4.195 1.00 97.81 89 PHE A C 1
ATOM 702 O O . PHE A 1 89 ? -12.852 2.558 -3.826 1.00 97.81 89 PHE A O 1
ATOM 709 N N . ARG A 1 90 ? -11.040 3.298 -4.907 1.00 97.50 90 ARG A N 1
ATOM 710 C CA . ARG A 1 90 ? -11.615 4.622 -5.212 1.00 97.50 90 ARG A CA 1
ATOM 711 C C . ARG A 1 90 ? -12.892 4.503 -6.044 1.00 97.50 90 ARG A C 1
ATOM 713 O O . ARG A 1 90 ? -13.873 5.182 -5.761 1.00 97.50 90 ARG A O 1
ATOM 720 N N . ASP A 1 91 ? -12.871 3.638 -7.052 1.00 97.81 91 ASP A N 1
ATOM 721 C CA . ASP A 1 91 ? -13.951 3.524 -8.036 1.00 97.81 91 ASP A CA 1
ATOM 722 C C . ASP A 1 91 ? -15.051 2.539 -7.588 1.00 97.81 91 ASP A C 1
ATOM 724 O O . ASP A 1 91 ? -16.072 2.371 -8.259 1.00 97.81 91 ASP A O 1
ATOM 728 N N . ARG A 1 92 ? -14.878 1.909 -6.416 1.00 97.06 92 ARG A N 1
ATOM 729 C CA . ARG A 1 92 ? -15.830 0.973 -5.813 1.00 97.06 92 ARG A CA 1
ATOM 730 C C . ARG A 1 92 ? -16.737 1.699 -4.806 1.00 97.06 92 ARG A C 1
ATOM 732 O O . ARG A 1 92 ? -16.244 2.233 -3.813 1.00 97.06 92 ARG A O 1
ATOM 739 N N . PRO A 1 93 ? -18.074 1.675 -4.979 1.00 97.31 93 PRO A N 1
ATOM 740 C CA . PRO A 1 93 ? -18.993 2.287 -4.022 1.00 97.31 93 PRO A CA 1
ATOM 741 C C . PRO A 1 93 ? -18.802 1.763 -2.592 1.00 97.31 93 PRO A C 1
ATOM 743 O O . PRO A 1 93 ? -18.688 0.556 -2.374 1.00 97.31 93 PRO A O 1
ATOM 746 N N . GLY A 1 94 ? -18.807 2.677 -1.619 1.00 96.12 94 GLY A N 1
ATOM 747 C CA . GLY A 1 94 ? -18.626 2.3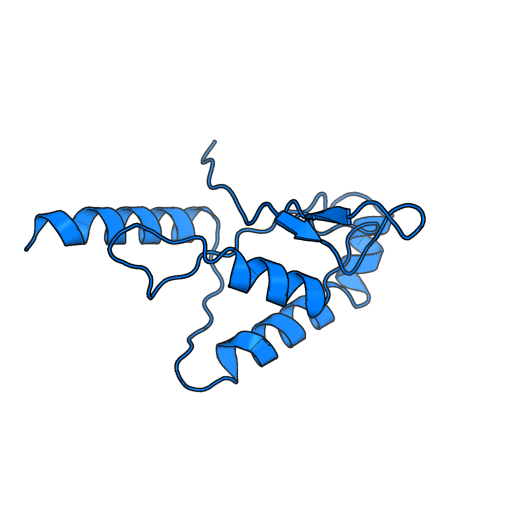66 -0.196 1.00 96.12 94 GLY A CA 1
ATOM 748 C C . GLY A 1 94 ? -17.174 2.391 0.291 1.00 96.12 94 GLY A C 1
ATOM 749 O O . GLY A 1 94 ? -16.953 2.219 1.484 1.00 96.12 94 GLY A O 1
ATOM 750 N N . TYR A 1 95 ? -16.206 2.642 -0.593 1.00 97.38 95 TYR A N 1
ATOM 751 C CA . TYR A 1 95 ? -14.791 2.761 -0.245 1.00 97.38 95 TYR A CA 1
ATOM 752 C C . TYR A 1 95 ? -14.273 4.183 -0.487 1.00 97.38 95 TYR A C 1
ATOM 754 O O . TYR A 1 95 ? -14.774 4.918 -1.337 1.00 97.38 95 TYR A O 1
ATOM 762 N N . ALA A 1 96 ? -13.243 4.559 0.270 1.00 97.44 96 ALA A N 1
ATOM 763 C CA . ALA A 1 96 ? -12.459 5.767 0.054 1.00 97.44 96 ALA A CA 1
ATOM 764 C C . ALA A 1 96 ? -10.970 5.409 0.100 1.00 97.44 96 ALA A C 1
ATOM 766 O O . ALA A 1 96 ? -10.518 4.712 1.010 1.00 97.44 96 ALA A O 1
ATOM 767 N N . LEU A 1 97 ? -10.208 5.880 -0.888 1.00 98.12 97 LEU A N 1
ATOM 768 C CA . LEU A 1 97 ? -8.775 5.623 -0.999 1.00 98.12 97 LEU A CA 1
ATOM 769 C C . LEU A 1 97 ? -7.982 6.858 -0.568 1.00 98.12 97 LEU A C 1
ATOM 771 O O . LEU A 1 97 ? -8.162 7.941 -1.123 1.00 98.12 97 LEU A O 1
ATOM 775 N N . HIS A 1 98 ? -7.081 6.682 0.397 1.00 98.06 98 HIS A N 1
ATOM 776 C CA . HIS A 1 98 ? -6.209 7.738 0.905 1.00 98.06 98 HIS A CA 1
ATOM 777 C C . HIS A 1 98 ? -4.746 7.304 0.804 1.00 98.06 98 HIS A C 1
ATOM 779 O O . HIS A 1 98 ? -4.359 6.280 1.366 1.00 98.06 98 HIS A O 1
ATOM 785 N N . TYR A 1 99 ? -3.925 8.101 0.121 1.00 97.50 99 TYR A N 1
ATOM 786 C CA . TYR A 1 99 ? -2.475 7.926 0.111 1.00 97.50 99 TYR A CA 1
ATOM 787 C C . TYR A 1 99 ? -1.867 8.697 1.272 1.00 97.50 99 TYR A C 1
ATOM 789 O O . TYR A 1 99 ? -2.114 9.891 1.419 1.00 97.50 99 TYR A O 1
ATOM 797 N N . LEU A 1 100 ? -1.084 8.000 2.090 1.00 96.19 100 LEU A N 1
ATOM 798 C CA . LEU A 1 100 ? -0.486 8.539 3.303 1.00 96.19 100 LEU A CA 1
ATOM 799 C C . LEU A 1 100 ? 1.012 8.261 3.304 1.00 96.19 100 LEU A C 1
ATOM 801 O O . LEU A 1 100 ? 1.476 7.196 2.890 1.00 96.19 100 LEU A O 1
ATOM 805 N N . THR A 1 101 ? 1.769 9.192 3.860 1.00 93.94 101 THR A N 1
ATOM 806 C CA . THR A 1 101 ? 3.104 8.912 4.376 1.00 93.94 101 THR A CA 1
ATOM 807 C C . THR A 1 101 ? 3.017 7.974 5.585 1.00 93.94 101 THR A C 1
ATOM 809 O O . THR A 1 101 ? 1.980 7.840 6.241 1.00 93.94 101 THR A O 1
ATOM 812 N N . ALA A 1 102 ? 4.140 7.348 5.948 1.00 91.81 102 ALA A N 1
ATOM 813 C CA . ALA A 1 102 ? 4.201 6.516 7.152 1.00 91.81 102 ALA A CA 1
ATOM 814 C C . ALA A 1 102 ? 3.843 7.299 8.433 1.00 91.81 102 ALA A C 1
ATOM 816 O O . ALA A 1 102 ? 3.292 6.723 9.369 1.00 91.81 102 ALA A O 1
ATOM 817 N N . TRP A 1 103 ? 4.140 8.604 8.473 1.00 93.62 103 TRP A N 1
ATOM 818 C CA . TRP A 1 103 ? 3.807 9.462 9.609 1.00 93.62 103 TRP A CA 1
ATOM 819 C C . TRP A 1 103 ? 2.303 9.727 9.708 1.00 93.62 103 TRP A C 1
ATOM 821 O O . TRP A 1 103 ? 1.719 9.504 10.764 1.00 93.62 103 TRP A O 1
ATOM 831 N N . GLU A 1 104 ? 1.658 10.107 8.605 1.00 96.31 104 GLU A N 1
ATOM 832 C CA . GLU A 1 104 ? 0.206 10.337 8.582 1.00 96.31 104 GLU A CA 1
ATOM 833 C C . GLU A 1 104 ? -0.569 9.046 8.887 1.00 96.31 104 GLU A C 1
ATOM 835 O O . GLU A 1 104 ? -1.570 9.068 9.606 1.00 96.31 104 GLU A O 1
ATOM 840 N N . MET A 1 105 ? -0.073 7.895 8.414 1.00 95.94 105 MET A N 1
ATOM 841 C CA . MET A 1 105 ? -0.623 6.591 8.789 1.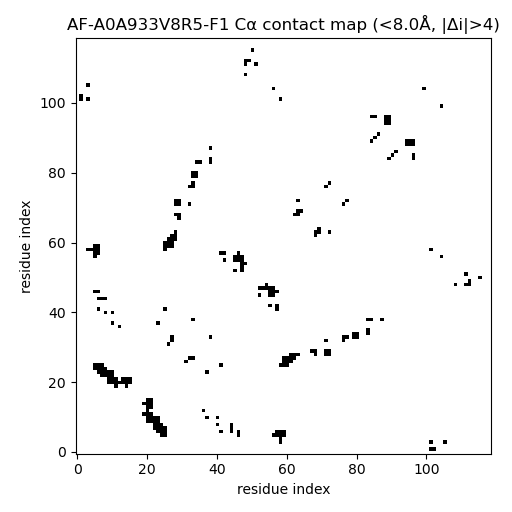00 95.94 105 MET A CA 1
ATOM 842 C C . MET A 1 105 ? -0.548 6.366 10.307 1.00 95.94 105 MET A C 1
ATOM 844 O O . MET A 1 105 ? -1.535 5.955 10.914 1.00 95.94 105 MET A O 1
ATOM 848 N N . TYR A 1 106 ? 0.589 6.673 10.939 1.00 94.69 106 TYR A N 1
ATOM 849 C CA . TYR A 1 106 ? 0.734 6.587 12.394 1.00 94.69 106 TYR A CA 1
ATOM 850 C C . TYR A 1 106 ? -0.217 7.518 13.141 1.00 94.69 106 TYR A C 1
ATOM 852 O O . TYR A 1 106 ? -0.852 7.092 14.106 1.00 94.69 106 TYR A O 1
ATOM 860 N N . GLU A 1 107 ? -0.337 8.771 12.708 1.00 95.56 107 GLU A N 1
ATOM 861 C CA . GLU A 1 107 ? -1.250 9.730 13.328 1.00 95.56 107 GLU A CA 1
ATOM 862 C C . GLU A 1 107 ? -2.701 9.250 13.244 1.00 95.56 107 GLU A C 1
ATOM 864 O O . GLU A 1 107 ? -3.424 9.303 14.243 1.00 95.56 107 GLU A O 1
ATOM 869 N N . LYS A 1 108 ? -3.105 8.690 12.096 1.00 96.06 108 LYS A N 1
ATOM 870 C CA . LYS A 1 108 ? -4.436 8.105 11.918 1.00 96.06 108 LYS A CA 1
ATOM 871 C C . LYS A 1 108 ? -4.656 6.902 12.835 1.00 96.06 108 LYS A C 1
ATOM 873 O O . LYS A 1 108 ? -5.659 6.883 13.545 1.00 96.06 108 LYS A O 1
ATOM 878 N N . VAL A 1 109 ? -3.718 5.951 12.890 1.00 94.50 109 VAL A N 1
ATOM 879 C CA . VAL A 1 109 ? -3.785 4.799 13.812 1.00 94.50 109 VAL A CA 1
ATOM 880 C C . VAL A 1 109 ? -3.914 5.273 15.261 1.00 94.50 109 VAL A C 1
ATOM 882 O O . VAL A 1 109 ? -4.813 4.843 15.982 1.00 94.50 109 VAL A O 1
ATOM 885 N N . LYS A 1 110 ? -3.072 6.221 15.685 1.00 94.56 110 LYS A N 1
ATOM 886 C CA . LYS A 1 110 ? -3.101 6.781 17.042 1.00 94.56 110 LYS A CA 1
ATOM 887 C C . LYS A 1 110 ? -4.440 7.452 17.362 1.00 94.56 110 LYS A C 1
ATOM 889 O O . LYS A 1 110 ? -4.940 7.309 18.481 1.00 94.56 110 LYS A O 1
ATOM 894 N N . SER A 1 111 ? -5.013 8.179 16.401 1.00 96.12 111 SER A N 1
ATOM 895 C CA . SER A 1 111 ? -6.323 8.814 16.553 1.00 96.12 111 SER A CA 1
ATOM 896 C C . SER A 1 111 ? -7.431 7.778 16.745 1.00 96.12 111 SER A C 1
ATOM 898 O O . SER A 1 111 ? -8.251 7.956 17.642 1.00 96.12 111 SER A O 1
ATOM 900 N N . LEU A 1 112 ? -7.437 6.700 15.954 1.00 95.50 112 LEU A N 1
ATOM 901 C CA . LEU A 1 112 ? -8.446 5.636 16.041 1.00 95.50 112 LEU A CA 1
ATOM 902 C C . LEU A 1 112 ? -8.361 4.866 17.368 1.00 95.50 112 LEU A C 1
ATOM 904 O O . LEU A 1 112 ? -9.376 4.617 18.008 1.00 95.50 112 LEU A O 1
ATOM 908 N N . CYS A 1 113 ? -7.151 4.589 17.860 1.00 93.06 113 CYS A N 1
ATOM 909 C CA . CYS A 1 113 ? -6.963 3.975 19.181 1.00 93.06 113 CYS A CA 1
ATOM 910 C C . CYS A 1 113 ? -7.385 4.880 20.356 1.00 93.06 113 CYS A C 1
ATOM 912 O O . CYS A 1 113 ? -7.492 4.420 21.494 1.00 93.06 113 CYS A O 1
ATOM 914 N N . SER A 1 114 ? -7.525 6.190 20.131 1.00 85.25 114 SER A N 1
ATOM 915 C CA . SER A 1 114 ? -7.893 7.150 21.179 1.00 85.25 114 SER A CA 1
ATOM 916 C C . SER A 1 114 ? -9.395 7.433 21.209 1.00 85.25 114 SER A C 1
ATOM 918 O O . SER A 1 114 ? -9.910 7.761 22.276 1.00 85.25 114 SER A O 1
ATOM 920 N N . SER A 1 115 ? -10.103 7.272 20.084 1.00 67.69 115 SER A N 1
ATOM 921 C CA . SER A 1 115 ? -11.560 7.450 20.012 1.00 67.69 115 SER A CA 1
ATOM 922 C C . SER A 1 115 ? -12.341 6.426 20.838 1.00 67.69 115 SER A C 1
ATOM 924 O O . SER A 1 115 ? -13.402 6.770 21.347 1.00 67.69 115 SER A O 1
ATOM 926 N N . GLU A 1 116 ? -11.794 5.230 21.079 1.00 57.47 116 GLU A N 1
ATOM 927 C CA . GLU A 1 116 ? -12.398 4.237 21.987 1.00 57.47 116 GLU A CA 1
ATOM 928 C C . GLU A 1 116 ? -12.455 4.694 23.453 1.00 57.47 116 GLU A C 1
ATOM 930 O O . GLU A 1 116 ? -13.254 4.177 24.222 1.00 57.47 116 GLU A O 1
ATOM 935 N N . ARG A 1 117 ? -11.633 5.665 23.875 1.00 51.31 117 ARG A N 1
ATOM 936 C CA . ARG A 1 117 ? -11.626 6.135 25.276 1.00 51.31 117 ARG A CA 1
ATOM 937 C C . ARG A 1 117 ? -12.668 7.214 25.566 1.00 51.31 117 ARG A C 1
ATOM 939 O O . ARG A 1 117 ? -12.756 7.663 26.705 1.00 51.31 117 ARG A O 1
ATOM 946 N N . ALA A 1 118 ? -13.383 7.681 24.544 1.00 50.28 118 ALA A N 1
ATOM 947 C CA . ALA A 1 118 ? -14.355 8.766 24.655 1.00 50.28 118 ALA A CA 1
ATOM 948 C C . ALA A 1 118 ? -15.822 8.288 24.647 1.00 50.28 118 ALA A C 1
ATOM 950 O O . ALA A 1 118 ? -16.714 9.134 24.714 1.00 50.28 118 ALA A O 1
ATOM 951 N N . ALA A 1 119 ? -16.062 6.974 24.576 1.00 45.00 119 ALA A N 1
ATOM 952 C CA . ALA A 1 119 ? -17.376 6.333 24.683 1.00 45.00 119 ALA A CA 1
ATOM 953 C C . ALA A 1 119 ? -17.459 5.495 25.967 1.00 45.00 119 ALA A C 1
ATOM 955 O O . ALA A 1 119 ? -18.567 5.437 26.547 1.00 45.00 119 ALA A O 1
#

Sequence (119 aa):
MLLIQGPLALNWADRKFGLIPRIESSEISADAPPSETRVDIWENCAVSVIGAEDHIFIKVHTHGAEDRTSEMLFSEGFDRLWTTLEARFRDRPGYALHYLTAWEMYEKVKSLCSSERAA